Protein AF-A0A4Q0YSN2-F1 (afdb_monomer_lite)

Sequence (105 aa):
MSSSQAHQLLATFKDFLKTKGITYKYLASRAGMTELTVKRLMNRPHLPLDQLLTLFAAADTSIAEVSTLQANLKSDVNLMSNDIAKALSKQPALFFCFTRHSFWR

InterPro domains:
  IPR001387 Cro/C1-type, helix-turn-helix domain [PF13443] (15-69)
  IPR010982 Lambda repressor-like, DNA-binding domain superfamily [SSF47413] (7-67)

Secondary structure (DSSP, 8-state):
--HHHHHHHHHHHHHHHHHTT--HHHHHHHHT--HHHHHHHHT-SS--HHHHHHHHHHTT--HHHHHHHHHHHHHHHHHHHHHHHHHHTT-TTTHHHHTTSSS--

Organism: NCBI:txid1278244

pLDDT: mean 74.86, std 14.47, range [38.47, 89.62]

Radius of gyration: 19.13 Å; chains: 1; bounding box: 41×28×51 Å

Foldseek 3Di:
DDQVVVVLLLVLVVVVCVVVVNDLCQLCVQLVHDSVVSVCQSPDSGHDVVVVQSSCVSVVHHSVRSVVSSVVVVVVVVVVVVVVVVVCVVPVPVVVVVVPPPPDD

Structure (mmCIF, N/CA/C/O backbone):
data_AF-A0A4Q0YSN2-F1
#
_entry.id   AF-A0A4Q0YSN2-F1
#
loop_
_atom_site.group_PDB
_atom_site.id
_atom_site.type_symbol
_atom_site.label_atom_id
_atom_site.label_alt_id
_atom_site.label_comp_id
_atom_site.label_asym_id
_atom_site.label_entity_id
_atom_site.label_seq_id
_atom_site.pdbx_PDB_ins_code
_atom_site.Cartn_x
_atom_site.Cartn_y
_atom_site.Cartn_z
_atom_site.occupancy
_atom_site.B_iso_or_equiv
_atom_site.auth_seq_id
_atom_site.auth_comp_id
_atom_site.auth_asym_id
_atom_site.auth_atom_id
_atom_site.pdbx_PDB_model_num
ATOM 1 N N . MET A 1 1 ? 7.142 18.844 -5.960 1.00 47.75 1 MET A N 1
ATOM 2 C CA . MET A 1 1 ? 7.267 17.435 -6.400 1.00 47.75 1 MET A CA 1
ATOM 3 C C . MET A 1 1 ? 6.333 17.222 -7.580 1.00 47.75 1 MET A C 1
ATOM 5 O O . MET A 1 1 ? 5.198 17.674 -7.506 1.00 47.75 1 MET A O 1
ATOM 9 N N . SER A 1 2 ? 6.813 16.644 -8.684 1.00 51.53 2 SER A N 1
ATOM 10 C CA . SER A 1 2 ? 6.003 16.446 -9.898 1.00 51.53 2 SER A CA 1
ATOM 11 C C . SER A 1 2 ? 4.886 15.433 -9.625 1.00 51.53 2 SER A C 1
ATOM 13 O O . SER A 1 2 ? 5.129 14.432 -8.952 1.00 51.53 2 SER A O 1
ATOM 15 N N . SER A 1 3 ? 3.677 15.667 -10.143 1.00 59.38 3 SER A N 1
ATOM 16 C CA . SER A 1 3 ? 2.510 14.774 -10.007 1.00 59.38 3 SER A CA 1
ATOM 17 C C . SER A 1 3 ? 2.838 13.307 -10.329 1.00 59.38 3 SER A C 1
ATOM 19 O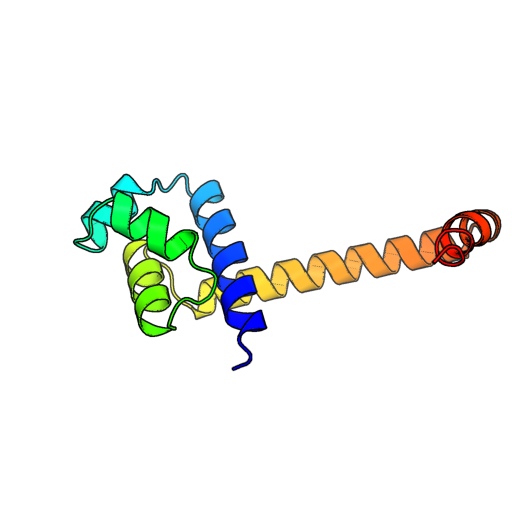 O . SER A 1 3 ? 2.324 12.398 -9.682 1.00 59.38 3 SER A O 1
ATOM 21 N N . SER A 1 4 ? 3.780 13.076 -11.247 1.00 67.06 4 SER A N 1
ATOM 22 C CA . SER A 1 4 ? 4.303 11.754 -11.614 1.00 67.06 4 SER A CA 1
ATOM 23 C C . SER A 1 4 ? 4.933 10.978 -10.441 1.00 67.06 4 SER A C 1
ATOM 25 O O . SER A 1 4 ? 4.717 9.773 -10.310 1.00 67.06 4 SER A O 1
ATOM 27 N N . GLN A 1 5 ? 5.651 11.641 -9.526 1.00 72.62 5 GLN A N 1
ATOM 28 C CA . GLN A 1 5 ? 6.283 10.967 -8.379 1.00 72.62 5 GLN A CA 1
ATOM 29 C C . GLN A 1 5 ? 5.255 10.434 -7.376 1.00 72.62 5 GLN A C 1
ATOM 31 O O . GLN A 1 5 ? 5.406 9.315 -6.890 1.00 72.62 5 GLN A O 1
ATOM 36 N N . ALA A 1 6 ? 4.188 11.193 -7.109 1.00 72.44 6 ALA A N 1
ATOM 37 C CA . ALA A 1 6 ? 3.115 10.768 -6.210 1.00 72.44 6 ALA A CA 1
ATOM 38 C C . ALA A 1 6 ? 2.382 9.524 -6.742 1.00 72.44 6 ALA A C 1
ATOM 40 O O . ALA A 1 6 ? 2.072 8.613 -5.975 1.00 72.44 6 ALA A O 1
ATOM 41 N N . HIS A 1 7 ? 2.179 9.438 -8.061 1.00 77.56 7 HIS A N 1
ATOM 42 C CA . HIS A 1 7 ? 1.616 8.240 -8.688 1.00 77.56 7 HIS A CA 1
ATOM 43 C C . HIS A 1 7 ? 2.497 7.018 -8.532 1.00 77.56 7 HIS A C 1
ATOM 45 O O . HIS A 1 7 ? 1.996 5.939 -8.220 1.00 77.56 7 HIS A O 1
ATOM 51 N N . GLN A 1 8 ? 3.800 7.180 -8.750 1.00 81.00 8 GLN A N 1
ATOM 52 C CA . GLN A 1 8 ? 4.726 6.067 -8.611 1.00 81.00 8 GLN A CA 1
ATOM 53 C C . GLN A 1 8 ? 4.814 5.597 -7.152 1.00 81.00 8 GLN A C 1
ATOM 55 O O . GLN A 1 8 ? 4.811 4.396 -6.916 1.00 81.00 8 GLN A O 1
ATOM 60 N N . LEU A 1 9 ? 4.809 6.509 -6.172 1.00 82.94 9 LEU A N 1
ATOM 61 C CA . LEU A 1 9 ? 4.745 6.152 -4.748 1.00 82.94 9 LEU A CA 1
ATOM 62 C C . LEU A 1 9 ? 3.461 5.391 -4.401 1.00 82.94 9 LEU A C 1
ATOM 64 O O . LEU A 1 9 ? 3.515 4.381 -3.705 1.00 82.94 9 LEU A O 1
ATOM 68 N N . LEU A 1 10 ? 2.312 5.837 -4.914 1.00 85.06 10 LEU A N 1
ATOM 69 C CA . LEU A 1 10 ? 1.034 5.154 -4.713 1.00 85.06 10 LEU A CA 1
ATOM 70 C C . LEU A 1 10 ? 1.014 3.761 -5.367 1.00 85.06 10 LEU A C 1
ATOM 72 O O . LEU A 1 10 ? 0.433 2.834 -4.807 1.00 85.06 10 LEU A O 1
ATOM 76 N N . ALA A 1 11 ? 1.660 3.586 -6.521 1.00 84.88 11 ALA A N 1
ATOM 77 C CA . ALA A 1 11 ? 1.823 2.274 -7.145 1.00 84.88 11 ALA A CA 1
ATOM 78 C C . ALA A 1 11 ? 2.672 1.339 -6.267 1.00 84.88 11 ALA A C 1
ATOM 80 O O . ALA A 1 11 ? 2.204 0.258 -5.913 1.00 84.88 11 ALA A O 1
ATOM 81 N N . THR A 1 12 ? 3.846 1.795 -5.817 1.00 87.00 12 THR A N 1
ATOM 82 C CA . THR A 1 12 ? 4.707 1.038 -4.891 1.00 87.00 12 THR A CA 1
ATOM 83 C C . THR A 1 12 ? 3.967 0.684 -3.603 1.00 87.00 12 THR A C 1
ATOM 85 O O . THR A 1 12 ? 4.076 -0.430 -3.099 1.00 87.00 12 THR A O 1
ATOM 88 N N . PHE A 1 13 ? 3.154 1.606 -3.084 1.00 85.94 13 PHE A N 1
ATOM 89 C CA . PHE A 1 13 ? 2.345 1.362 -1.898 1.00 85.94 13 PHE A CA 1
ATOM 90 C C . PHE A 1 13 ? 1.288 0.282 -2.109 1.00 85.94 13 PHE A C 1
ATOM 92 O O . PHE A 1 13 ? 1.097 -0.570 -1.248 1.00 85.94 13 PHE A O 1
ATOM 99 N N . LYS A 1 14 ? 0.604 0.279 -3.258 1.00 87.62 14 LYS A N 1
ATOM 100 C CA . LYS A 1 14 ? -0.356 -0.784 -3.588 1.00 87.62 14 LYS A CA 1
ATOM 101 C C . LYS A 1 14 ? 0.315 -2.150 -3.600 1.00 87.62 14 LYS A C 1
ATOM 103 O O . LYS A 1 14 ? -0.279 -3.109 -3.113 1.00 87.62 14 LYS A O 1
ATOM 108 N N . ASP A 1 15 ? 1.528 -2.237 -4.129 1.00 86.88 15 ASP A N 1
ATOM 109 C CA . ASP A 1 15 ? 2.266 -3.496 -4.149 1.00 86.88 15 ASP A CA 1
ATOM 110 C C . ASP A 1 15 ? 2.767 -3.881 -2.755 1.00 86.88 15 ASP A C 1
ATOM 112 O O . ASP A 1 15 ? 2.638 -5.040 -2.372 1.00 86.88 15 ASP A O 1
ATOM 116 N N . PHE A 1 16 ? 3.188 -2.914 -1.937 1.00 87.38 16 PHE A N 1
ATOM 117 C CA . PHE A 1 16 ? 3.489 -3.139 -0.521 1.00 87.38 16 PHE A CA 1
ATOM 118 C C . PHE A 1 16 ? 2.282 -3.677 0.269 1.00 87.38 16 PHE A C 1
ATOM 120 O O . PHE A 1 16 ? 2.408 -4.601 1.071 1.00 87.38 16 PHE A O 1
ATOM 127 N N . LEU A 1 17 ? 1.082 -3.145 0.027 1.00 86.75 17 LEU A N 1
ATOM 128 C CA . LEU A 1 17 ? -0.133 -3.651 0.670 1.00 86.75 17 LEU A CA 1
ATOM 129 C C . LEU A 1 17 ? -0.429 -5.098 0.268 1.00 86.75 17 LEU A C 1
ATOM 131 O O . LEU A 1 17 ? -0.824 -5.894 1.120 1.00 86.75 17 LEU A O 1
ATOM 135 N N . LYS A 1 18 ? -0.205 -5.451 -1.005 1.00 86.44 18 LYS A N 1
ATOM 136 C CA . LYS A 1 18 ? -0.354 -6.833 -1.482 1.00 86.44 18 LYS A CA 1
ATOM 137 C C . LYS A 1 18 ? 0.661 -7.764 -0.825 1.00 86.44 18 LYS A C 1
ATOM 139 O O . LYS A 1 18 ? 0.265 -8.833 -0.372 1.00 86.44 18 LYS A O 1
ATOM 144 N N . THR A 1 19 ? 1.935 -7.375 -0.741 1.00 85.88 19 THR A N 1
ATOM 145 C CA . THR A 1 19 ? 2.980 -8.222 -0.135 1.00 85.88 19 THR A CA 1
ATOM 146 C C . THR A 1 19 ? 2.760 -8.427 1.360 1.00 85.88 19 THR A C 1
ATOM 148 O O . THR A 1 19 ? 3.008 -9.519 1.864 1.00 85.88 19 THR A O 1
ATOM 151 N N . LYS A 1 20 ? 2.233 -7.420 2.065 1.00 84.31 20 LYS A N 1
ATOM 152 C CA . LYS A 1 20 ? 1.870 -7.524 3.487 1.00 84.31 20 LYS A CA 1
ATOM 153 C C . LYS A 1 20 ? 0.501 -8.165 3.749 1.00 84.31 20 LYS A C 1
ATOM 155 O O . LYS A 1 20 ? 0.128 -8.316 4.908 1.00 84.31 20 LYS A O 1
ATOM 160 N N . GLY A 1 21 ? -0.264 -8.520 2.713 1.00 86.75 21 GLY A N 1
ATOM 161 C CA . GLY A 1 21 ? -1.614 -9.077 2.867 1.00 86.75 21 GLY A CA 1
ATOM 162 C C . GLY A 1 21 ? -2.616 -8.106 3.508 1.00 86.75 21 GLY A C 1
ATOM 163 O O . GLY A 1 21 ? -3.630 -8.530 4.065 1.00 86.75 21 GLY A O 1
ATOM 164 N N . ILE A 1 22 ? -2.345 -6.799 3.451 1.00 88.00 22 ILE A N 1
ATOM 165 C CA . ILE A 1 22 ? -3.192 -5.776 4.064 1.00 88.00 22 ILE A CA 1
ATOM 166 C C . ILE A 1 22 ? -4.390 -5.510 3.152 1.00 88.00 22 ILE A C 1
ATOM 168 O O . ILE A 1 22 ? -4.253 -5.132 1.988 1.00 88.00 22 ILE A O 1
ATOM 172 N N . THR A 1 23 ? -5.595 -5.670 3.697 1.00 88.69 23 THR A N 1
ATOM 173 C CA . THR A 1 23 ? -6.839 -5.419 2.962 1.00 88.69 23 THR A CA 1
ATOM 174 C C . THR A 1 23 ? -7.289 -3.963 3.079 1.00 88.69 23 THR A C 1
ATOM 176 O O . THR A 1 23 ? -6.990 -3.264 4.048 1.00 88.69 23 THR A O 1
ATOM 179 N N . TYR A 1 24 ? -8.101 -3.504 2.121 1.00 88.56 24 TYR A N 1
ATOM 180 C CA . TYR A 1 24 ? -8.714 -2.174 2.201 1.00 88.56 24 TYR A CA 1
ATOM 181 C C . TYR A 1 24 ? -9.634 -2.011 3.415 1.00 88.56 24 TYR A C 1
ATOM 183 O O . TYR A 1 24 ? -9.761 -0.898 3.915 1.00 88.56 24 TYR A O 1
ATOM 191 N N . LYS A 1 25 ? -10.229 -3.102 3.922 1.00 85.88 25 LYS A N 1
ATOM 192 C CA . LYS A 1 25 ? -10.998 -3.095 5.177 1.00 85.88 25 LYS A CA 1
ATOM 193 C C . LYS A 1 25 ? -10.125 -2.740 6.372 1.00 85.88 25 LYS A C 1
ATOM 195 O O . LYS A 1 25 ? -10.503 -1.876 7.151 1.00 85.88 25 LYS A O 1
ATOM 200 N N . TYR A 1 26 ? -8.953 -3.361 6.479 1.00 87.81 26 TYR A N 1
ATOM 201 C CA . TYR A 1 26 ? -8.010 -3.076 7.557 1.00 87.81 26 TYR A CA 1
ATOM 202 C C . TYR A 1 26 ? -7.557 -1.611 7.532 1.00 87.81 26 TYR A C 1
ATOM 204 O O . TYR A 1 26 ? -7.640 -0.914 8.541 1.00 87.81 26 TYR A O 1
ATOM 212 N N . LEU A 1 27 ? -7.169 -1.118 6.351 1.00 87.62 27 LEU A N 1
ATOM 213 C CA . LEU A 1 27 ? -6.808 0.289 6.159 1.00 87.62 27 LEU A CA 1
ATOM 214 C C . LEU A 1 27 ? -7.944 1.242 6.531 1.00 87.62 27 LEU A C 1
ATOM 216 O O . LEU A 1 27 ? -7.707 2.253 7.182 1.00 87.62 27 LEU A O 1
ATOM 220 N N . ALA A 1 28 ? -9.172 0.919 6.128 1.00 88.38 28 ALA A N 1
ATOM 221 C CA . ALA A 1 28 ? -10.354 1.717 6.417 1.00 88.38 28 ALA A CA 1
ATOM 222 C C . ALA A 1 28 ? -10.608 1.820 7.928 1.00 88.38 28 ALA A C 1
ATOM 224 O O . ALA A 1 28 ? -10.721 2.929 8.451 1.00 88.38 28 ALA A O 1
ATOM 225 N N . SER A 1 29 ? -10.593 0.687 8.637 1.00 87.81 29 SER A N 1
ATOM 226 C CA . SER A 1 29 ? -10.749 0.648 10.095 1.00 87.81 29 SER A CA 1
ATOM 227 C C . SER A 1 29 ? -9.685 1.471 10.816 1.00 87.81 29 SER A C 1
ATOM 229 O O . SER A 1 29 ? -10.002 2.173 11.772 1.00 87.81 29 SER A O 1
ATOM 231 N N . ARG A 1 30 ? -8.436 1.428 10.345 1.00 89.00 30 ARG A N 1
ATOM 232 C CA . ARG A 1 30 ? -7.329 2.133 10.997 1.00 89.00 30 ARG A CA 1
ATOM 233 C C . ARG A 1 30 ? -7.254 3.620 10.673 1.00 89.00 30 ARG A C 1
ATOM 235 O O . ARG A 1 30 ? -6.869 4.409 11.526 1.00 89.00 30 ARG A O 1
ATOM 242 N N . ALA A 1 31 ? -7.634 4.001 9.458 1.00 85.38 31 ALA A N 1
ATOM 243 C CA . ALA A 1 31 ? -7.701 5.396 9.033 1.00 85.38 31 ALA A CA 1
ATOM 244 C C . ALA A 1 31 ? -8.985 6.106 9.505 1.00 85.38 31 ALA A C 1
ATOM 246 O O . ALA A 1 31 ? -9.149 7.293 9.233 1.00 85.38 31 ALA A O 1
ATOM 247 N N . GLY A 1 32 ? -9.923 5.396 10.147 1.00 87.00 32 GLY A N 1
ATOM 248 C CA . GLY A 1 32 ? -11.237 5.941 10.505 1.00 87.00 32 GLY A CA 1
ATOM 249 C C . GLY A 1 32 ? -12.097 6.284 9.281 1.00 87.00 32 GLY A C 1
ATOM 250 O O . GLY A 1 32 ? -12.930 7.186 9.330 1.00 87.00 32 GLY A O 1
ATOM 251 N N . MET A 1 33 ? -11.876 5.597 8.158 1.00 88.00 33 MET A N 1
ATOM 252 C CA . MET A 1 33 ? -12.550 5.844 6.882 1.00 88.00 33 MET A CA 1
ATOM 253 C C . MET A 1 33 ? -13.422 4.655 6.478 1.00 88.00 33 MET A C 1
ATOM 255 O O . MET A 1 33 ? -13.255 3.543 6.965 1.00 88.00 33 MET A O 1
ATOM 259 N N . THR A 1 34 ? -14.342 4.860 5.532 1.00 89.62 34 THR A N 1
ATOM 260 C CA . THR A 1 34 ? -15.056 3.731 4.914 1.00 89.62 34 THR A CA 1
ATOM 261 C C . THR A 1 34 ? -14.176 3.032 3.877 1.00 89.62 34 THR A C 1
ATOM 263 O O . THR A 1 34 ? -13.351 3.666 3.212 1.00 89.62 34 THR A O 1
ATOM 266 N N . GLU A 1 35 ? -14.393 1.731 3.665 1.00 88.56 35 GLU A N 1
ATOM 267 C CA . GLU A 1 35 ? -13.683 0.960 2.632 1.00 88.56 35 GLU A CA 1
ATOM 268 C C . GLU A 1 35 ? -13.879 1.566 1.229 1.00 88.56 35 GLU A C 1
ATOM 270 O O . GLU A 1 35 ? -12.956 1.591 0.413 1.00 88.56 35 GLU A O 1
ATOM 275 N N . LEU A 1 36 ? -15.067 2.119 0.960 1.00 88.38 36 LEU A N 1
ATOM 276 C CA . LEU A 1 36 ? -15.369 2.809 -0.292 1.00 88.38 36 LEU A CA 1
ATOM 277 C C . LEU A 1 36 ? -14.507 4.067 -0.462 1.00 88.38 36 LEU A C 1
ATOM 279 O O . LEU A 1 36 ? -13.993 4.313 -1.554 1.00 88.38 36 LEU A O 1
ATOM 283 N N . THR A 1 37 ? -14.315 4.844 0.607 1.00 87.56 37 THR A N 1
ATOM 284 C CA . THR A 1 37 ? -13.438 6.023 0.601 1.00 87.56 37 THR A CA 1
ATOM 285 C C . THR A 1 37 ? -11.994 5.623 0.312 1.00 87.56 37 THR A C 1
ATOM 287 O O . THR A 1 37 ? -11.376 6.209 -0.574 1.00 87.56 37 THR A O 1
ATOM 290 N N . VAL A 1 38 ? -11.478 4.579 0.969 1.00 88.56 38 VAL A N 1
ATOM 291 C CA . VAL A 1 38 ? -10.116 4.072 0.723 1.00 88.56 38 VAL A CA 1
ATOM 292 C C . VAL A 1 38 ? -9.949 3.623 -0.731 1.00 88.56 38 VAL A C 1
ATOM 294 O O . VAL A 1 38 ? -8.992 4.027 -1.391 1.00 88.56 38 VAL A O 1
ATOM 297 N N . LYS A 1 39 ? -10.909 2.867 -1.282 1.00 88.88 39 LYS A N 1
ATOM 298 C CA . LYS A 1 39 ? -10.891 2.465 -2.701 1.00 88.88 39 LYS A CA 1
ATOM 299 C C . LYS A 1 39 ? -10.907 3.668 -3.646 1.00 88.88 39 LYS A C 1
ATOM 301 O O . LYS A 1 39 ? -10.165 3.683 -4.627 1.00 88.88 39 LYS A O 1
ATOM 306 N N . ARG A 1 40 ? -11.720 4.690 -3.352 1.00 88.25 40 ARG A N 1
ATOM 307 C CA . ARG A 1 40 ? -11.775 5.933 -4.140 1.00 88.25 40 ARG A CA 1
ATOM 308 C C . ARG A 1 40 ? -10.443 6.679 -4.117 1.00 88.25 40 ARG A C 1
ATOM 310 O O . ARG A 1 40 ? -9.989 7.101 -5.173 1.00 88.25 40 ARG A O 1
ATOM 317 N N . LEU A 1 41 ? -9.809 6.802 -2.950 1.00 86.56 41 LEU A N 1
ATOM 318 C CA . LEU A 1 41 ? -8.496 7.439 -2.802 1.00 86.56 41 LEU A CA 1
ATOM 319 C C . LEU A 1 41 ? -7.423 6.679 -3.586 1.00 86.56 41 LEU A C 1
ATOM 321 O O . LEU A 1 41 ? -6.679 7.275 -4.359 1.00 86.56 41 LEU A O 1
ATOM 325 N N . MET A 1 42 ? -7.414 5.353 -3.471 1.00 84.81 42 MET A N 1
ATOM 326 C CA . MET A 1 42 ? -6.466 4.493 -4.178 1.00 84.81 42 MET A CA 1
ATOM 327 C C . MET A 1 42 ? -6.604 4.536 -5.701 1.00 84.81 42 MET A C 1
ATOM 329 O O . MET A 1 42 ? -5.624 4.312 -6.408 1.00 84.81 42 MET A O 1
ATOM 333 N N . ASN A 1 43 ? -7.795 4.809 -6.228 1.00 85.06 43 ASN A N 1
ATOM 334 C CA . ASN A 1 43 ? -8.041 4.872 -7.671 1.00 85.06 43 ASN A CA 1
ATOM 335 C C . ASN A 1 43 ? -8.036 6.300 -8.225 1.00 85.06 43 ASN A C 1
ATOM 337 O O . ASN A 1 43 ? -8.271 6.493 -9.417 1.00 85.06 43 ASN A O 1
ATOM 341 N N . ARG A 1 44 ? -7.782 7.309 -7.384 1.00 83.50 44 ARG A N 1
ATOM 342 C CA . ARG A 1 44 ? -7.842 8.703 -7.810 1.00 83.50 44 ARG A CA 1
ATOM 343 C C . ARG A 1 44 ? -6.637 9.046 -8.696 1.00 83.50 44 ARG A C 1
ATOM 345 O O . ARG A 1 44 ? -5.505 8.734 -8.329 1.00 83.50 44 ARG A O 1
ATOM 352 N N . PRO A 1 45 ? -6.851 9.747 -9.824 1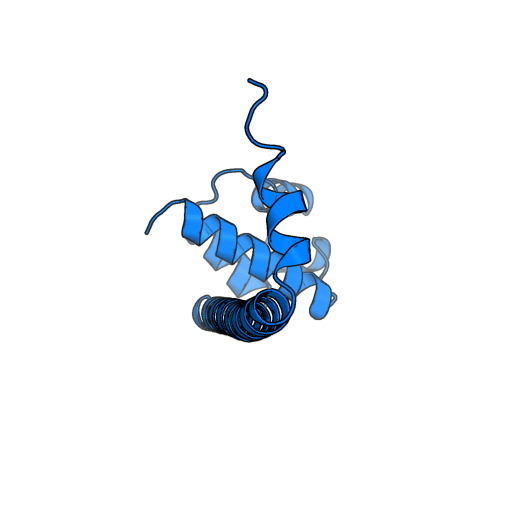.00 69.88 45 PRO A N 1
ATOM 353 C CA . PRO A 1 45 ? -5.771 10.171 -10.705 1.00 69.88 45 PRO A CA 1
ATOM 354 C C . PRO A 1 45 ? -4.951 11.320 -10.126 1.00 69.88 45 PRO A C 1
ATOM 356 O O . PRO A 1 45 ? -3.954 11.658 -10.718 1.00 69.88 45 PRO A O 1
ATOM 359 N N . HIS A 1 46 ? -5.341 11.937 -9.012 1.00 73.31 46 HIS A N 1
ATOM 360 C CA . HIS A 1 46 ? -4.491 12.847 -8.252 1.00 73.31 46 HIS A CA 1
ATOM 361 C C . HIS A 1 46 ? -4.873 12.720 -6.783 1.00 73.31 46 HIS A C 1
ATOM 363 O O . HIS A 1 46 ? -6.029 12.949 -6.416 1.00 73.31 46 HIS A O 1
ATOM 369 N N . LEU A 1 47 ? -3.911 12.320 -5.957 1.00 78.62 47 LEU A N 1
ATOM 370 C CA . LEU A 1 47 ? -4.083 12.206 -4.516 1.00 78.62 47 LEU A CA 1
ATOM 371 C C . LEU A 1 47 ? -3.205 13.264 -3.836 1.00 78.62 47 LEU A C 1
ATOM 373 O O . LEU A 1 47 ? -2.003 13.301 -4.111 1.00 78.62 47 LEU A O 1
ATOM 377 N N . PRO A 1 48 ? -3.768 14.124 -2.970 1.00 82.06 48 PRO A N 1
ATOM 378 C CA . PRO A 1 48 ? -2.962 15.051 -2.190 1.00 82.06 48 PRO A CA 1
ATOM 379 C C . PRO A 1 48 ? -2.053 14.283 -1.224 1.00 82.06 48 PRO A C 1
ATOM 381 O O . PRO A 1 48 ? -2.424 13.227 -0.702 1.00 82.06 48 PRO A O 1
ATOM 384 N N . LEU A 1 49 ? -0.863 14.833 -0.979 1.00 79.69 49 LEU A N 1
ATOM 385 C CA . LEU A 1 49 ? 0.173 14.190 -0.171 1.00 79.69 49 LEU A CA 1
ATOM 386 C C . LEU A 1 49 ? -0.307 13.881 1.253 1.00 79.69 49 LEU A C 1
ATOM 388 O O . LEU A 1 49 ? -0.018 12.804 1.758 1.00 79.69 49 LEU A O 1
ATOM 392 N N . ASP A 1 50 ? -1.105 14.760 1.860 1.00 83.56 50 ASP A N 1
ATOM 393 C CA . ASP A 1 50 ? -1.634 14.560 3.217 1.00 83.56 50 ASP A CA 1
ATOM 394 C C . ASP A 1 50 ? -2.519 13.310 3.324 1.00 83.56 50 ASP A C 1
ATOM 396 O O . ASP A 1 50 ? -2.435 12.542 4.284 1.00 83.56 50 ASP A O 1
ATOM 400 N N . GLN A 1 51 ? -3.338 13.044 2.301 1.00 84.50 51 GLN A N 1
ATOM 401 C CA . GLN A 1 51 ? -4.172 11.838 2.264 1.00 84.50 51 GLN A CA 1
ATOM 402 C C . GLN A 1 51 ? -3.331 10.582 2.031 1.00 84.50 51 GLN A C 1
ATOM 404 O O . GLN A 1 51 ? -3.622 9.535 2.606 1.00 84.50 51 GLN A O 1
ATOM 409 N N . LEU A 1 52 ? -2.268 10.686 1.229 1.00 83.50 52 LEU A N 1
ATOM 410 C CA . LEU A 1 52 ? -1.311 9.598 1.035 1.00 83.50 52 LEU A CA 1
ATOM 411 C C . LEU A 1 52 ? -0.580 9.269 2.348 1.00 83.50 52 LEU A C 1
ATOM 413 O O . LEU A 1 52 ? -0.498 8.106 2.731 1.00 83.50 52 LEU A O 1
ATOM 417 N N . LEU A 1 53 ? -0.121 10.294 3.069 1.00 85.00 53 LEU A N 1
ATOM 418 C CA . LEU A 1 53 ? 0.509 10.176 4.386 1.00 85.00 53 LEU A CA 1
ATOM 419 C C . LEU A 1 53 ? -0.414 9.522 5.413 1.00 85.00 53 LEU A C 1
ATOM 421 O O . LEU A 1 53 ? 0.016 8.634 6.146 1.00 85.00 53 LEU A O 1
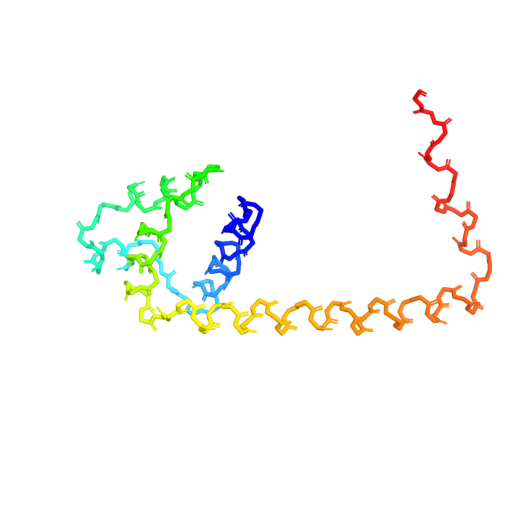ATOM 425 N N . THR A 1 54 ? -1.691 9.903 5.419 1.00 86.44 54 THR A N 1
ATOM 426 C CA . THR A 1 54 ? -2.701 9.294 6.296 1.00 86.44 54 THR A CA 1
ATOM 427 C C . THR A 1 54 ? -2.848 7.793 6.016 1.00 86.44 54 THR A C 1
ATOM 429 O O . THR A 1 54 ? -2.935 6.989 6.943 1.00 86.44 54 THR A O 1
ATOM 432 N N . LEU A 1 55 ? -2.828 7.392 4.739 1.00 85.69 55 LEU A N 1
ATOM 433 C CA . LEU A 1 55 ? -2.887 5.980 4.350 1.00 85.69 55 LEU A CA 1
ATOM 434 C C . LEU A 1 55 ? -1.609 5.214 4.713 1.00 85.69 55 LEU A C 1
ATOM 436 O O . LEU A 1 55 ? -1.701 4.064 5.140 1.00 85.69 55 LEU A O 1
ATOM 440 N N . PHE A 1 56 ? -0.437 5.835 4.574 1.00 87.75 56 PHE A N 1
ATOM 441 C CA . PHE A 1 56 ? 0.830 5.242 5.003 1.00 87.75 56 PHE A CA 1
ATOM 442 C C . PHE A 1 56 ? 0.852 4.996 6.512 1.00 87.75 56 PHE A C 1
ATOM 444 O O . PHE A 1 56 ? 1.129 3.877 6.942 1.00 87.75 56 PHE A O 1
ATOM 451 N N . ALA A 1 57 ? 0.452 5.993 7.305 1.00 86.31 57 ALA A N 1
ATOM 452 C CA . ALA A 1 57 ? 0.333 5.856 8.752 1.00 86.31 57 ALA A CA 1
ATOM 453 C C . ALA A 1 57 ? -0.650 4.735 9.137 1.00 86.31 57 ALA A C 1
ATOM 455 O O . ALA A 1 57 ? -0.353 3.920 10.006 1.00 86.31 57 ALA A O 1
ATOM 456 N N . ALA A 1 58 ? -1.781 4.618 8.434 1.00 87.06 58 ALA A N 1
ATOM 457 C CA . ALA A 1 58 ? -2.730 3.522 8.640 1.00 87.06 58 ALA A CA 1
ATOM 458 C C . ALA A 1 58 ? -2.143 2.130 8.306 1.00 87.06 58 ALA A C 1
ATOM 460 O O . ALA A 1 58 ? -2.587 1.119 8.854 1.00 87.06 58 ALA A O 1
ATOM 461 N N . ALA A 1 59 ? -1.130 2.051 7.444 1.00 85.88 59 ALA A N 1
ATOM 462 C CA . ALA A 1 59 ? -0.427 0.812 7.117 1.00 85.88 59 ALA A CA 1
ATOM 463 C C . ALA A 1 59 ? 0.780 0.507 8.030 1.00 85.88 59 ALA A C 1
ATOM 465 O O . ALA A 1 59 ? 1.492 -0.453 7.747 1.00 85.88 59 ALA A O 1
ATOM 466 N N . ASP A 1 60 ? 1.018 1.288 9.096 1.00 85.75 60 ASP A N 1
ATOM 467 C CA . ASP A 1 60 ? 2.284 1.302 9.861 1.00 85.75 60 ASP A CA 1
ATOM 468 C C . ASP A 1 60 ? 3.505 1.426 8.952 1.00 85.75 60 ASP A C 1
ATOM 470 O O . ASP A 1 60 ? 4.441 0.627 9.004 1.00 85.75 60 ASP A O 1
ATOM 474 N N . THR A 1 61 ? 3.467 2.363 8.017 1.00 84.50 61 THR A N 1
ATOM 475 C CA . THR A 1 61 ? 4.566 2.560 7.075 1.00 84.50 61 THR A CA 1
ATOM 476 C C . THR A 1 61 ? 4.827 4.043 6.917 1.00 84.50 61 THR A C 1
ATOM 478 O O . THR A 1 61 ? 3.914 4.865 7.004 1.00 84.50 61 THR A O 1
ATOM 481 N N . SER A 1 62 ? 6.086 4.407 6.703 1.00 85.94 62 SER A N 1
ATOM 482 C CA . SER A 1 62 ? 6.472 5.797 6.454 1.00 85.94 62 SER A CA 1
ATOM 483 C C . SER A 1 62 ? 6.703 6.075 4.968 1.00 85.94 62 SER A C 1
ATOM 485 O O . SER A 1 62 ? 7.013 5.182 4.178 1.00 85.94 62 SER A O 1
ATOM 487 N N . ILE A 1 63 ? 6.625 7.351 4.574 1.00 83.06 63 ILE A N 1
ATOM 488 C CA . ILE A 1 63 ? 7.014 7.773 3.218 1.00 83.06 63 ILE A CA 1
ATOM 489 C C . ILE A 1 63 ? 8.452 7.366 2.890 1.00 83.06 63 ILE A C 1
ATOM 491 O O . ILE A 1 63 ? 8.739 7.013 1.748 1.00 83.06 63 ILE A O 1
ATOM 495 N N . ALA A 1 64 ? 9.346 7.418 3.882 1.00 82.56 64 ALA A N 1
ATOM 496 C CA . ALA A 1 64 ? 10.749 7.077 3.701 1.00 82.56 64 ALA A CA 1
ATOM 497 C C . ALA A 1 64 ? 10.903 5.605 3.301 1.00 82.56 64 ALA A C 1
ATOM 499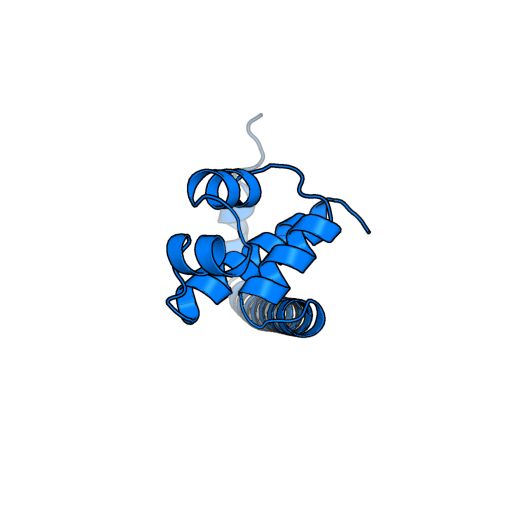 O O . ALA A 1 64 ? 11.599 5.317 2.334 1.00 82.56 64 ALA A O 1
ATOM 500 N N . GLU A 1 65 ? 10.187 4.697 3.965 1.00 82.75 65 GLU A N 1
ATOM 501 C CA . GLU A 1 65 ? 10.202 3.262 3.654 1.00 82.75 65 GLU A CA 1
ATOM 502 C C . GLU A 1 65 ? 9.635 2.954 2.264 1.00 82.75 65 GLU A C 1
ATOM 504 O O . GLU A 1 65 ? 10.184 2.144 1.521 1.00 82.75 65 GLU A O 1
ATOM 509 N N . VAL A 1 66 ? 8.555 3.622 1.856 1.00 83.50 66 VAL A N 1
ATOM 510 C CA . VAL A 1 66 ? 7.996 3.413 0.508 1.00 83.50 66 VAL A CA 1
ATOM 511 C C . VAL A 1 66 ? 8.909 4.007 -0.566 1.00 83.50 66 VAL A C 1
ATOM 513 O O . VAL A 1 66 ? 9.047 3.437 -1.649 1.00 83.50 66 VAL A O 1
ATOM 516 N N . SER A 1 67 ? 9.576 5.122 -0.266 1.00 83.81 67 SER A N 1
ATOM 517 C CA . SER A 1 67 ? 10.565 5.742 -1.151 1.00 83.81 67 SER A CA 1
ATOM 518 C C . SER A 1 67 ? 11.808 4.865 -1.328 1.00 83.81 67 SER A C 1
ATOM 520 O O . SER A 1 67 ? 12.287 4.711 -2.451 1.00 83.81 67 SER A O 1
ATOM 522 N N . THR A 1 68 ? 12.310 4.230 -0.263 1.00 83.88 68 THR A N 1
ATOM 523 C CA . THR A 1 68 ? 13.445 3.296 -0.369 1.00 83.88 68 THR A CA 1
ATOM 524 C C . THR A 1 68 ? 13.068 2.049 -1.160 1.00 83.88 68 THR A C 1
ATOM 526 O O . THR A 1 68 ? 13.825 1.649 -2.042 1.00 83.88 68 THR A O 1
ATOM 529 N N . LEU A 1 69 ? 11.872 1.490 -0.946 1.00 82.06 69 LEU A N 1
ATOM 530 C CA . LEU A 1 69 ? 11.350 0.396 -1.775 1.00 82.06 69 LEU A CA 1
ATOM 531 C C . LEU A 1 69 ? 11.265 0.797 -3.251 1.00 82.06 69 LEU A C 1
ATOM 533 O O . LEU A 1 69 ? 11.683 0.045 -4.127 1.00 82.06 69 LEU A O 1
ATOM 537 N N . GLN A 1 70 ? 10.783 2.005 -3.538 1.00 82.69 70 GLN A N 1
ATOM 538 C CA . GLN A 1 70 ? 10.723 2.521 -4.901 1.00 82.69 70 GLN A CA 1
ATOM 539 C C . GLN A 1 70 ? 12.119 2.706 -5.517 1.00 82.69 70 GLN A C 1
ATOM 541 O O . GLN A 1 70 ? 12.308 2.430 -6.704 1.00 82.69 70 GLN A O 1
ATOM 546 N N . ALA A 1 71 ? 13.088 3.194 -4.740 1.00 79.69 71 ALA A N 1
ATOM 547 C CA . ALA A 1 71 ? 14.466 3.360 -5.188 1.00 79.69 71 ALA A CA 1
ATOM 548 C C . ALA A 1 71 ? 15.109 2.005 -5.516 1.00 79.69 71 ALA A C 1
ATOM 550 O O . ALA A 1 71 ? 15.710 1.877 -6.581 1.00 79.69 71 ALA A O 1
ATOM 551 N N . ASN A 1 72 ? 14.886 0.996 -4.670 1.00 76.69 72 ASN A N 1
ATOM 552 C CA . ASN A 1 72 ? 15.377 -0.367 -4.878 1.00 76.69 72 ASN A CA 1
ATOM 553 C C . ASN A 1 72 ? 14.754 -1.020 -6.124 1.00 76.69 72 ASN A C 1
ATOM 555 O O . ASN A 1 72 ? 15.456 -1.589 -6.954 1.00 76.69 72 ASN A O 1
ATOM 559 N N . LEU A 1 73 ? 13.444 -0.849 -6.331 1.00 70.94 73 LEU A N 1
ATOM 560 C CA . LEU A 1 73 ? 12.779 -1.317 -7.553 1.00 70.94 73 LEU A CA 1
ATOM 561 C C . LEU A 1 73 ? 13.354 -0.645 -8.810 1.00 70.94 73 LEU A C 1
ATOM 563 O O . LEU A 1 73 ? 13.534 -1.293 -9.840 1.00 70.94 73 LEU A O 1
ATOM 567 N N . LYS A 1 74 ? 13.673 0.654 -8.743 1.00 68.88 74 LYS A N 1
ATOM 568 C CA . LYS A 1 74 ? 14.313 1.370 -9.858 1.00 68.88 74 LYS A CA 1
ATOM 569 C C . LYS A 1 74 ? 15.749 0.907 -10.102 1.00 68.88 74 LYS A C 1
ATOM 571 O O . LYS A 1 74 ? 16.154 0.847 -11.263 1.00 68.88 74 LYS A O 1
ATOM 576 N N . SER A 1 75 ? 16.518 0.596 -9.057 1.00 61.88 75 SER A N 1
ATOM 577 C CA . SER A 1 75 ? 17.872 0.062 -9.225 1.00 61.88 75 SER A CA 1
ATOM 578 C C . SER A 1 75 ? 17.860 -1.337 -9.835 1.00 61.88 75 SER A C 1
ATOM 580 O O . SER A 1 75 ? 18.615 -1.568 -10.775 1.00 61.88 75 SER A O 1
ATOM 582 N N . ASP A 1 76 ? 16.959 -2.222 -9.403 1.00 59.22 76 ASP A N 1
ATOM 583 C CA . ASP A 1 76 ? 16.861 -3.587 -9.942 1.00 59.22 76 ASP A CA 1
ATOM 584 C C . ASP A 1 76 ? 16.461 -3.593 -11.424 1.00 59.22 76 ASP A C 1
ATOM 586 O O . ASP A 1 76 ? 17.050 -4.309 -12.237 1.00 59.22 76 ASP A O 1
ATOM 590 N N . VAL A 1 77 ? 15.524 -2.722 -11.817 1.00 59.91 77 VAL A N 1
ATOM 591 C CA . VAL A 1 77 ? 15.155 -2.532 -13.230 1.00 59.91 77 VAL A CA 1
ATOM 592 C C . VAL A 1 77 ? 16.334 -1.994 -14.051 1.00 59.91 77 VAL A C 1
ATOM 594 O O . VAL A 1 77 ? 16.539 -2.427 -15.185 1.00 59.91 77 VAL A O 1
ATOM 597 N N . ASN A 1 78 ? 17.140 -1.084 -13.497 1.00 58.97 78 ASN A N 1
ATOM 598 C CA . ASN A 1 78 ? 18.329 -0.561 -14.181 1.00 58.97 78 ASN A CA 1
ATOM 599 C C . ASN A 1 78 ? 19.435 -1.613 -14.344 1.00 58.97 78 ASN A C 1
ATOM 601 O O . ASN A 1 78 ? 20.127 -1.614 -15.366 1.00 58.97 78 ASN A O 1
ATOM 605 N N . LEU A 1 79 ? 19.601 -2.508 -13.370 1.00 58.97 79 LEU A N 1
ATOM 606 C CA . LEU A 1 79 ? 20.549 -3.618 -13.462 1.00 58.97 79 LEU A CA 1
ATOM 607 C C . LEU A 1 79 ? 20.105 -4.617 -14.543 1.00 58.97 79 LEU A C 1
ATOM 609 O O . LEU A 1 79 ? 20.889 -4.908 -15.447 1.00 58.97 79 LEU A O 1
ATOM 613 N N . MET A 1 80 ? 18.827 -5.022 -14.553 1.00 48.78 80 MET A N 1
ATOM 614 C CA . MET A 1 80 ? 18.280 -5.864 -15.630 1.00 48.78 80 MET A CA 1
ATOM 615 C C . MET A 1 80 ? 18.384 -5.206 -17.013 1.00 48.78 80 MET A C 1
ATOM 617 O O . MET A 1 80 ? 18.721 -5.879 -17.985 1.00 48.78 80 MET A O 1
ATOM 621 N N . SER A 1 81 ? 18.118 -3.901 -17.127 1.00 60.28 81 SER A N 1
ATOM 622 C CA . SER A 1 81 ? 18.175 -3.182 -18.409 1.00 60.28 81 SER A CA 1
ATOM 623 C C . SER A 1 81 ? 19.583 -3.183 -19.018 1.00 60.28 81 SER A C 1
ATOM 625 O O . SER A 1 81 ? 19.730 -3.367 -20.226 1.00 60.28 81 SER A O 1
ATOM 627 N N . ASN A 1 82 ? 20.630 -3.057 -18.196 1.00 61.78 82 ASN A N 1
ATOM 628 C CA . ASN A 1 82 ? 22.014 -3.126 -18.674 1.00 61.78 82 ASN A CA 1
ATOM 629 C C . ASN A 1 82 ? 22.402 -4.529 -19.154 1.00 61.78 82 ASN A C 1
ATOM 631 O O . ASN A 1 82 ? 23.061 -4.656 -20.187 1.00 61.78 82 ASN A O 1
ATOM 635 N N . ASP A 1 83 ? 21.968 -5.578 -18.458 1.00 64.56 83 ASP A N 1
ATOM 636 C CA . ASP A 1 83 ? 22.221 -6.956 -18.887 1.00 64.56 83 ASP A CA 1
ATOM 637 C C . ASP A 1 83 ? 21.461 -7.299 -20.173 1.00 64.56 83 ASP A C 1
ATOM 639 O O . ASP A 1 83 ? 22.027 -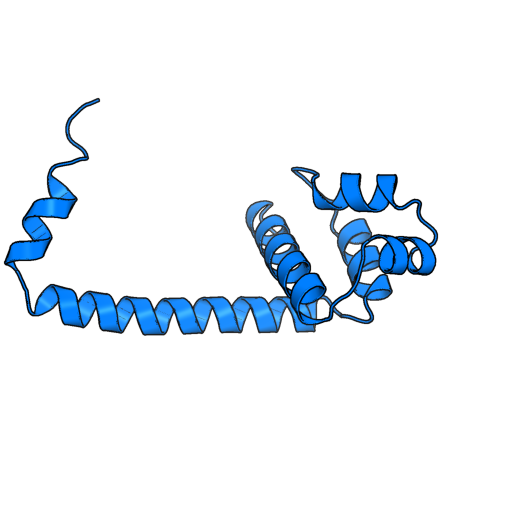7.921 -21.075 1.00 64.56 83 ASP A O 1
ATOM 643 N N . ILE A 1 84 ? 20.224 -6.814 -20.319 1.00 66.50 84 ILE A N 1
ATOM 644 C CA . ILE A 1 84 ? 19.450 -6.925 -21.562 1.00 66.50 84 ILE A CA 1
ATOM 645 C C . ILE A 1 84 ? 20.136 -6.143 -22.688 1.00 66.50 84 ILE A C 1
ATOM 647 O O . ILE A 1 84 ? 20.331 -6.693 -23.767 1.00 66.50 84 ILE A O 1
ATOM 651 N N . ALA A 1 85 ? 20.572 -4.902 -22.456 1.00 60.94 85 ALA A N 1
ATOM 652 C CA . ALA A 1 85 ? 21.291 -4.107 -23.455 1.00 60.94 85 ALA A CA 1
ATOM 653 C C . ALA A 1 85 ? 22.606 -4.779 -23.892 1.00 60.94 85 ALA A C 1
ATOM 655 O O . ALA A 1 85 ? 22.955 -4.762 -25.074 1.00 60.94 85 ALA A O 1
ATOM 656 N N . LYS A 1 86 ? 23.307 -5.432 -22.958 1.00 69.12 86 LYS A N 1
ATOM 657 C CA . LYS A 1 86 ? 24.539 -6.192 -23.214 1.00 69.12 86 LYS A CA 1
ATOM 658 C C . LYS A 1 86 ? 24.286 -7.541 -23.896 1.00 69.12 86 LYS A C 1
ATOM 660 O O . LYS A 1 86 ? 25.148 -8.026 -24.625 1.00 69.12 86 LYS A O 1
ATOM 665 N N . ALA A 1 87 ? 23.129 -8.161 -23.676 1.00 67.06 87 ALA A N 1
ATOM 666 C CA . ALA A 1 87 ? 22.697 -9.353 -24.402 1.00 67.06 87 ALA A CA 1
ATOM 667 C C . ALA A 1 87 ? 22.234 -9.005 -25.828 1.00 67.06 87 ALA A C 1
ATOM 669 O O . ALA A 1 87 ? 22.604 -9.688 -26.780 1.00 67.06 87 ALA A O 1
ATOM 670 N N . LEU A 1 88 ? 21.510 -7.894 -25.993 1.00 60.50 88 LEU A N 1
ATOM 671 C CA . LEU A 1 88 ? 21.069 -7.374 -27.289 1.00 60.50 88 LEU A CA 1
ATOM 672 C C . LEU A 1 88 ? 22.244 -6.890 -28.148 1.00 60.50 88 LEU A C 1
ATOM 674 O O . LEU A 1 88 ? 22.247 -7.126 -29.354 1.00 60.50 88 LEU A O 1
ATOM 678 N N . SER A 1 89 ? 23.283 -6.292 -27.552 1.00 63.06 89 SER A N 1
ATOM 679 C CA . SER A 1 89 ? 24.495 -5.904 -28.291 1.00 63.06 89 SER A CA 1
ATOM 680 C C . SER A 1 89 ? 25.282 -7.101 -28.838 1.00 63.06 89 SER A C 1
ATOM 682 O O . SER A 1 89 ? 26.009 -6.958 -29.819 1.00 63.06 89 SER A O 1
ATOM 684 N N . LYS A 1 90 ? 25.100 -8.297 -28.260 1.00 65.06 90 LYS A N 1
ATOM 685 C CA . LYS A 1 90 ? 25.670 -9.555 -28.767 1.00 65.06 90 LYS A CA 1
ATOM 686 C C . LYS A 1 90 ? 24.862 -10.179 -29.913 1.00 65.06 90 LYS A C 1
ATOM 688 O O . LYS A 1 90 ? 25.352 -11.114 -30.540 1.00 65.06 90 LYS A O 1
ATOM 693 N N . GLN A 1 91 ? 23.657 -9.687 -30.209 1.00 63.19 91 GLN A N 1
ATOM 694 C CA . GLN A 1 91 ? 22.782 -10.211 -31.266 1.00 63.19 91 GLN A CA 1
ATOM 695 C C . GLN A 1 91 ? 22.266 -9.077 -32.177 1.00 63.19 91 GLN A C 1
ATOM 697 O O . GLN A 1 91 ? 21.110 -8.663 -32.066 1.00 63.19 91 GLN A O 1
ATOM 702 N N . PRO A 1 92 ? 23.081 -8.598 -33.141 1.00 59.59 92 PRO A N 1
ATOM 703 C CA . PRO A 1 92 ? 22.721 -7.480 -34.024 1.00 59.59 92 PRO A CA 1
ATOM 704 C C . PRO A 1 92 ? 21.495 -7.743 -34.923 1.00 59.59 92 PRO A C 1
ATOM 706 O O . PRO A 1 92 ? 20.907 -6.800 -35.444 1.00 59.59 92 PRO A O 1
ATOM 709 N N . ALA A 1 93 ? 21.058 -8.999 -35.072 1.00 59.53 93 ALA A N 1
ATOM 710 C CA . ALA A 1 93 ? 19.855 -9.357 -35.829 1.00 59.53 93 ALA A CA 1
ATOM 711 C C . ALA A 1 93 ? 18.536 -8.962 -35.127 1.00 59.53 93 ALA A C 1
ATOM 713 O O . ALA A 1 93 ? 17.543 -8.695 -35.802 1.00 59.53 93 ALA A O 1
ATOM 714 N N . LEU A 1 94 ? 18.507 -8.874 -33.789 1.00 55.88 94 LEU A N 1
ATOM 715 C CA . LEU A 1 94 ? 17.297 -8.503 -33.033 1.00 55.88 94 LEU A CA 1
ATOM 716 C C . LEU A 1 94 ? 16.998 -6.996 -33.075 1.00 55.88 94 LEU A C 1
ATOM 718 O O . LEU A 1 94 ? 15.858 -6.585 -32.856 1.00 55.88 94 LEU A O 1
ATOM 722 N N . PHE A 1 95 ? 17.994 -6.173 -33.416 1.00 53.56 95 PHE A N 1
ATOM 723 C CA . PHE A 1 95 ? 17.842 -4.719 -33.517 1.00 53.56 95 PHE A CA 1
ATOM 724 C C . PHE A 1 95 ? 16.910 -4.304 -34.673 1.00 53.56 95 PHE A C 1
ATOM 726 O O . PHE A 1 95 ? 16.254 -3.266 -34.610 1.00 53.56 95 PHE A O 1
ATOM 733 N N . PHE A 1 96 ? 16.798 -5.140 -35.712 1.00 54.38 96 PHE A N 1
ATOM 734 C CA . PHE A 1 96 ? 15.986 -4.860 -36.901 1.00 54.38 96 PHE A CA 1
ATOM 735 C C . PHE A 1 96 ? 14.476 -5.073 -36.677 1.00 54.38 96 PHE A C 1
ATOM 737 O O . PHE A 1 96 ? 13.657 -4.444 -37.344 1.00 54.38 96 PHE A O 1
ATOM 744 N N . CYS A 1 97 ? 14.082 -5.913 -35.712 1.00 55.66 97 CYS A N 1
ATOM 745 C CA . CYS A 1 97 ? 12.666 -6.155 -35.410 1.00 55.66 97 CYS A CA 1
ATOM 746 C C . CYS A 1 97 ? 12.024 -5.013 -34.606 1.00 55.66 97 CYS A C 1
ATOM 748 O O . CYS A 1 97 ? 10.838 -4.742 -34.780 1.00 55.66 97 CYS A O 1
ATOM 750 N N . PHE A 1 98 ? 12.788 -4.310 -33.762 1.00 50.84 98 PHE A N 1
ATOM 751 C CA . PHE A 1 98 ? 12.252 -3.231 -32.920 1.00 50.84 98 PHE A CA 1
ATOM 752 C C . PHE A 1 98 ? 12.086 -1.895 -33.657 1.00 50.84 98 PHE A C 1
ATOM 754 O O . PHE A 1 98 ? 11.188 -1.122 -33.330 1.00 50.84 98 PHE A O 1
ATOM 761 N N . THR A 1 99 ? 12.902 -1.615 -34.674 1.00 48.84 99 THR A N 1
ATOM 762 C CA . THR A 1 99 ? 12.874 -0.331 -35.400 1.00 48.84 99 THR A CA 1
ATOM 763 C C . THR A 1 99 ? 11.832 -0.272 -36.521 1.00 48.84 99 THR A C 1
ATOM 765 O O . THR A 1 99 ? 11.582 0.802 -37.063 1.00 48.84 99 THR A O 1
ATOM 768 N N . ARG A 1 100 ? 11.172 -1.391 -36.856 1.00 40.19 100 ARG A N 1
ATOM 769 C CA . ARG A 1 100 ? 10.218 -1.479 -37.978 1.00 40.19 100 ARG A CA 1
ATOM 770 C C . ARG A 1 100 ? 8.740 -1.313 -37.587 1.00 40.19 100 ARG A C 1
ATOM 772 O O . ARG A 1 100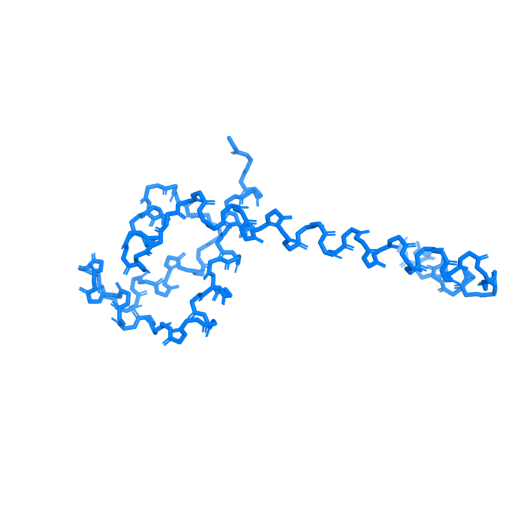 ? 7.883 -1.448 -38.453 1.00 40.19 100 ARG A O 1
ATOM 779 N N . HIS A 1 101 ? 8.415 -0.988 -36.331 1.00 47.88 101 HIS A N 1
ATOM 780 C CA . HIS A 1 101 ? 7.017 -0.779 -35.907 1.00 47.88 101 HIS A CA 1
ATOM 781 C C . HIS A 1 101 ? 6.626 0.684 -35.621 1.00 47.88 101 HIS A C 1
ATOM 783 O O . HIS A 1 101 ? 5.471 0.950 -35.293 1.00 47.88 101 HIS A O 1
ATOM 789 N N . SER A 1 102 ? 7.545 1.640 -35.788 1.00 43.53 102 SER A N 1
ATOM 790 C CA . SER A 1 102 ? 7.324 3.082 -35.559 1.00 43.53 102 SER A CA 1
ATOM 791 C C . SER A 1 102 ? 7.131 3.907 -36.844 1.00 43.53 102 SER A C 1
ATOM 793 O O . SER A 1 102 ? 7.182 5.132 -36.792 1.00 43.53 102 SER A O 1
ATOM 795 N N . PHE A 1 103 ? 6.870 3.265 -37.990 1.00 43.88 103 PHE A N 1
ATOM 796 C CA . PHE A 1 103 ? 6.713 3.939 -39.290 1.00 43.88 103 PHE A CA 1
ATOM 797 C C . PHE A 1 103 ? 5.351 3.694 -39.968 1.00 43.88 103 PHE A C 1
ATOM 799 O O . PHE A 1 103 ? 5.273 3.595 -41.185 1.00 43.88 103 PHE A O 1
ATOM 806 N N . TRP A 1 104 ? 4.270 3.573 -39.193 1.00 43.25 104 TRP A N 1
ATOM 807 C CA . TRP A 1 104 ? 2.902 3.752 -39.701 1.00 43.25 104 TRP A CA 1
ATOM 808 C C . TRP A 1 104 ? 2.090 4.546 -38.675 1.00 43.25 104 TRP A C 1
ATOM 810 O O . TRP A 1 104 ? 1.401 3.990 -37.819 1.00 43.25 104 TRP A O 1
ATOM 820 N N . ARG A 1 105 ? 2.214 5.869 -38.753 1.00 38.47 105 ARG A N 1
ATOM 821 C CA . ARG A 1 105 ? 1.130 6.800 -38.458 1.00 38.47 105 ARG A CA 1
ATOM 822 C C . ARG A 1 105 ? 1.274 8.021 -39.349 1.00 38.47 105 ARG A C 1
ATOM 824 O O . ARG A 1 105 ? 2.435 8.428 -39.565 1.00 38.47 105 ARG A O 1
#